Protein AF-A0A8D0HP36-F1 (afdb_monomer)

Radius of gyration: 27.85 Å; Cα contacts (8 Å, |Δi|>4): 110; chains: 1; bounding box: 39×77×66 Å

Foldseek 3Di:
DVVVVVVVVVVVPPDQKAADDQFKIWGQHFPDDWDDDPQDIDTHGQLAIATPVDGDDDPDDWDDDDDDDDSPDPDDDDDTVRNVVRVCVSCVVVVNPDDDDDPVVCVVVPVPPPDDDPVVVPPPPDDDDDPVVPDDDDDDDD

Solvent-accessible surface area (backbone atoms only — not comparable to full-atom values): 9625 Å² total; per-residue (Å²): 112,75,66,59,57,54,50,52,58,53,60,69,66,55,70,45,57,46,78,77,63,94,56,37,27,35,36,45,42,68,77,49,81,72,46,79,54,102,87,48,77,46,77,47,56,58,48,38,42,37,33,68,88,60,77,72,88,70,102,70,77,73,70,90,85,85,81,87,81,62,88,92,55,97,76,86,85,87,81,56,72,43,35,55,50,34,40,50,51,44,38,50,76,66,62,69,77,72,79,89,89,50,73,69,60,56,58,73,68,52,76,66,67,97,61,83,68,75,73,79,63,61,88,69,84,66,94,76,83,66,73,84,78,76,75,80,88,82,81,90,82,134

Mean predicted aligned error: 14.07 Å

Secondary structure (DSSP, 8-state):
-HHHHHHHHHHTTS-SEEE-SSSEEEE--BSS--EE-SS-EE--B--EEEESS-----SS-PPP------TT-S------HHHHHHHHHHHHHTTTT-----HHHHHHH--S-S---GGGGSTT------GGGS--------

Nearest PDB structures (foldseek):
  1bp1-assembly1_A  TM=8.498E-01  e=1.899E-07  Homo sapiens
  1ewf-assembly1_A  TM=8.362E-01  e=4.629E-07  Homo sapiens
  4m4d-assembly1_A  TM=8.862E-01  e=6.552E-04  Mus musculus

InterPro domains:
  IPR001124 Lipid-binding serum glycoprotein, C-terminal [PF02886] (40-109)
  IPR017943 Bactericidal permeability-increasing protein, alpha/beta domain superfamily [SSF55394] (2-37)
  IPR017943 Bactericidal permeability-increasing protein, alpha/beta domain superfamily [SSF55394] (39-109)
  IPR032942 BPI/LBP/Plunc family [PTHR10504] (2-106)

pLDDT: mean 78.84, std 20.03, range [35.59, 97.88]

Structure (mmCIF, N/CA/C/O backbone):
data_AF-A0A8D0HP36-F1
#
_entry.id   AF-A0A8D0HP36-F1
#
loop_
_atom_site.group_PDB
_atom_site.id
_atom_site.type_symbol
_atom_site.label_atom_id
_atom_site.label_alt_id
_atom_site.label_comp_id
_atom_site.label_asym_id
_atom_site.label_entity_id
_atom_site.label_seq_id
_atom_site.pdbx_PDB_ins_code
_atom_site.Cartn_x
_atom_site.Cartn_y
_atom_site.Cartn_z
_atom_site.occupancy
_atom_site.B_iso_or_equiv
_atom_site.auth_seq_id
_atom_site.auth_comp_id
_atom_site.auth_asym_id
_atom_site.auth_atom_id
_atom_site.pdbx_PDB_model_num
ATOM 1 N N . SER A 1 1 ? -16.626 -14.038 24.706 1.00 66.12 1 SER A N 1
ATOM 2 C CA . SER A 1 1 ? -17.893 -14.358 24.011 1.00 66.12 1 SER A CA 1
ATOM 3 C C . SER A 1 1 ? -17.591 -14.999 22.654 1.00 66.12 1 SER A C 1
ATOM 5 O O . SER A 1 1 ? -16.484 -14.844 22.149 1.00 66.12 1 SER A O 1
ATOM 7 N N . SER A 1 2 ? -18.540 -15.740 22.067 1.00 80.31 2 SER A N 1
ATOM 8 C CA . SER A 1 2 ? -18.383 -16.378 20.739 1.00 80.31 2 SER A CA 1
ATOM 9 C C . SER A 1 2 ? -18.176 -15.352 19.605 1.00 80.31 2 SER A C 1
ATOM 11 O O . SER A 1 2 ? -17.406 -15.584 18.676 1.00 80.31 2 SER A O 1
ATOM 13 N N . VAL A 1 3 ? -18.781 -14.165 19.744 1.00 78.25 3 VAL A N 1
ATOM 14 C CA . VAL A 1 3 ? -18.700 -13.058 18.773 1.00 78.25 3 VAL A CA 1
ATOM 15 C C . VAL A 1 3 ? -17.270 -12.541 18.598 1.00 78.25 3 VAL A C 1
ATOM 17 O O . VAL A 1 3 ? -16.812 -12.428 17.464 1.00 78.25 3 VAL A O 1
ATOM 20 N N . SER A 1 4 ? -16.534 -12.299 19.690 1.00 81.94 4 SER A N 1
ATOM 21 C CA . SER A 1 4 ? -15.145 -11.825 19.611 1.00 81.94 4 SER A CA 1
ATOM 22 C C . SER A 1 4 ? -14.247 -12.830 18.888 1.00 81.94 4 SER A C 1
ATOM 24 O O . SER A 1 4 ? -13.500 -12.447 18.003 1.00 81.94 4 SER A O 1
ATOM 26 N N . LYS A 1 5 ? -14.378 -14.133 19.174 1.00 85.81 5 LYS A N 1
ATOM 27 C CA . LYS A 1 5 ? -13.577 -15.171 18.500 1.00 85.81 5 LYS A CA 1
ATOM 28 C C . LYS A 1 5 ? -13.838 -15.223 16.992 1.00 85.81 5 LYS A C 1
ATOM 30 O O . LYS A 1 5 ? -12.903 -15.381 16.213 1.00 85.81 5 LYS A O 1
ATOM 35 N N . LYS A 1 6 ? -15.103 -15.081 16.582 1.00 86.06 6 LYS A N 1
ATOM 36 C CA . LYS A 1 6 ? -15.484 -15.104 15.166 1.00 86.06 6 LYS A CA 1
ATOM 37 C C . LYS A 1 6 ? -14.948 -13.878 14.423 1.00 86.06 6 LYS A C 1
ATOM 39 O O . LYS A 1 6 ? -14.383 -14.036 13.344 1.00 86.06 6 LYS A O 1
ATOM 44 N N . LEU A 1 7 ? -15.071 -12.693 15.027 1.00 85.56 7 LEU A N 1
ATOM 45 C CA . LEU A 1 7 ? -14.553 -11.445 14.467 1.00 85.56 7 LEU A CA 1
ATOM 46 C C . LEU A 1 7 ? -13.025 -11.461 14.340 1.00 85.56 7 LEU A C 1
ATOM 48 O O . LEU A 1 7 ? -12.517 -11.156 13.268 1.00 85.56 7 LEU A O 1
ATOM 52 N N . GLU A 1 8 ? -12.309 -11.882 15.385 1.00 85.44 8 GLU A N 1
ATOM 53 C CA . GLU A 1 8 ? -10.846 -12.006 15.350 1.00 85.44 8 GLU A CA 1
ATOM 54 C C . GLU A 1 8 ? -10.387 -12.946 14.232 1.00 85.44 8 GLU A C 1
ATOM 56 O O . GLU A 1 8 ? -9.533 -12.577 13.428 1.00 85.44 8 GLU A O 1
ATOM 61 N N . SER A 1 9 ? -11.005 -14.130 14.111 1.00 85.81 9 SER A N 1
ATOM 62 C CA . SER A 1 9 ? -10.639 -15.060 13.035 1.00 85.81 9 SER A CA 1
ATOM 63 C C . SER A 1 9 ? -10.879 -14.465 11.647 1.00 85.81 9 SER A C 1
ATOM 65 O O . SER A 1 9 ? -10.079 -14.679 10.745 1.00 85.81 9 SER A O 1
ATOM 67 N N . TYR A 1 10 ? -11.945 -13.676 11.477 1.00 85.19 10 TYR A N 1
ATOM 68 C CA . TYR A 1 10 ? -12.242 -13.032 10.203 1.00 85.19 10 TYR A CA 1
ATOM 69 C C . TYR A 1 10 ? -11.224 -11.934 9.881 1.00 85.19 10 TYR A C 1
ATOM 71 O O . TYR A 1 10 ? -10.704 -11.887 8.769 1.00 85.19 10 TYR A O 1
ATOM 79 N N . LEU A 1 11 ? -10.879 -11.085 10.852 1.00 83.25 11 LEU A N 1
ATOM 80 C CA . LEU A 1 11 ? -9.887 -10.025 10.660 1.00 83.25 11 LEU A CA 1
ATOM 81 C C . LEU A 1 11 ? -8.498 -10.577 10.313 1.00 83.25 11 LEU A C 1
ATOM 83 O O . LEU A 1 11 ? -7.788 -9.965 9.520 1.00 83.25 11 LEU A O 1
ATOM 87 N N . GLN A 1 12 ? -8.143 -11.760 10.818 1.00 84.00 12 GLN A N 1
ATOM 88 C CA . GLN A 1 12 ? -6.908 -12.461 10.446 1.00 84.00 12 GLN A CA 1
ATOM 89 C C . GLN A 1 12 ? -6.884 -12.947 8.987 1.00 84.00 12 GLN A C 1
ATOM 91 O O . GLN A 1 12 ? -5.806 -13.204 8.456 1.00 84.00 12 GLN A O 1
ATOM 96 N N . THR A 1 13 ? -8.040 -13.061 8.322 1.00 85.31 13 THR A N 1
ATOM 97 C CA . THR A 1 13 ? -8.103 -13.414 6.890 1.00 85.31 13 THR A CA 1
ATOM 98 C C . THR A 1 13 ? -7.890 -12.221 5.963 1.00 85.31 13 THR A C 1
ATOM 100 O O . THR A 1 13 ? -7.678 -12.414 4.765 1.00 85.31 13 THR A O 1
ATOM 103 N N . VAL A 1 14 ? -7.937 -10.990 6.485 1.00 81.44 14 VAL A N 1
ATOM 104 C CA . VAL A 1 14 ? -7.709 -9.793 5.674 1.00 81.44 14 VAL A CA 1
ATOM 105 C C . VAL A 1 14 ? -6.260 -9.815 5.178 1.00 81.44 14 VAL A C 1
ATOM 107 O O . VAL A 1 14 ? -5.336 -9.906 5.991 1.00 81.44 14 VAL A O 1
ATOM 110 N N . PRO A 1 15 ? -6.027 -9.743 3.855 1.00 82.62 15 PRO A N 1
ATOM 111 C CA . PRO A 1 15 ? -4.690 -9.865 3.303 1.00 82.62 15 PRO A CA 1
ATOM 112 C C . PRO A 1 15 ? -3.814 -8.705 3.771 1.00 82.62 15 PRO A C 1
ATOM 114 O O . PRO A 1 15 ? -4.029 -7.547 3.420 1.00 82.62 15 PRO A O 1
ATOM 117 N N . VAL A 1 16 ? -2.779 -9.048 4.533 1.00 91.06 16 VAL A N 1
ATOM 118 C CA . VAL A 1 16 ? -1.733 -8.117 4.975 1.00 91.06 16 VAL A CA 1
ATOM 119 C C . VAL A 1 16 ? -0.898 -7.641 3.788 1.00 91.06 16 VAL A C 1
ATOM 121 O O . VAL A 1 16 ? -0.393 -6.525 3.775 1.00 91.06 16 VAL A O 1
ATOM 124 N N . THR A 1 17 ? -0.788 -8.471 2.754 1.00 94.38 17 THR A N 1
ATOM 125 C CA . THR A 1 17 ? -0.151 -8.113 1.491 1.00 94.38 17 THR A CA 1
ATOM 126 C C . THR A 1 17 ? -1.012 -8.571 0.329 1.00 94.38 17 THR A C 1
ATOM 128 O O . THR A 1 17 ? -1.501 -9.701 0.342 1.00 94.38 17 THR A O 1
ATOM 131 N N . ALA A 1 18 ? -1.141 -7.736 -0.694 1.00 94.75 18 ALA A N 1
ATOM 132 C CA . ALA A 1 18 ? -1.879 -8.046 -1.910 1.00 94.75 18 ALA A CA 1
ATOM 133 C C . ALA A 1 18 ? -0.929 -8.026 -3.109 1.00 94.75 18 ALA A C 1
ATOM 135 O O . ALA A 1 18 ? -0.268 -7.024 -3.367 1.00 94.75 18 ALA A O 1
ATOM 136 N N . LYS A 1 19 ? -0.843 -9.131 -3.851 1.00 96.75 19 LYS A N 1
ATOM 137 C CA . LYS A 1 19 ? -0.129 -9.158 -5.132 1.00 96.75 19 LYS A CA 1
ATOM 138 C C . LYS A 1 19 ? -0.954 -8.403 -6.175 1.00 96.75 19 LYS A C 1
ATOM 140 O O . LYS A 1 19 ? -2.140 -8.687 -6.309 1.00 96.75 19 LYS A O 1
ATOM 145 N N . ILE A 1 20 ? -0.327 -7.484 -6.908 1.00 96.38 20 ILE A N 1
ATOM 146 C CA . ILE A 1 20 ? -0.997 -6.692 -7.949 1.00 96.38 20 ILE A CA 1
ATOM 147 C C . ILE A 1 20 ? -0.781 -7.331 -9.316 1.00 96.38 20 ILE A C 1
ATOM 149 O O . ILE A 1 20 ? -1.736 -7.570 -10.049 1.00 96.38 20 ILE A O 1
ATOM 153 N N . ASP A 1 21 ? 0.464 -7.678 -9.635 1.00 95.94 21 ASP A N 1
ATOM 154 C CA . ASP A 1 21 ? 0.831 -8.297 -10.906 1.00 95.94 21 ASP A CA 1
ATOM 155 C C . ASP A 1 21 ? 2.122 -9.128 -10.769 1.00 95.94 21 ASP A C 1
ATOM 157 O O . ASP A 1 21 ? 2.417 -9.670 -9.705 1.00 95.94 21 ASP A O 1
ATOM 161 N N . LYS A 1 22 ? 2.873 -9.316 -11.861 1.00 96.25 22 LYS A N 1
ATOM 162 C CA . LYS A 1 22 ? 4.143 -10.062 -11.861 1.00 96.25 22 LYS A CA 1
ATOM 163 C C . LYS A 1 22 ? 5.324 -9.259 -11.299 1.00 96.25 22 LYS A C 1
ATOM 165 O O . LYS A 1 22 ? 6.347 -9.863 -10.995 1.00 96.25 22 LYS A O 1
ATOM 170 N N . VAL A 1 23 ? 5.188 -7.943 -11.172 1.00 96.69 23 VAL A N 1
ATOM 171 C CA . VAL A 1 23 ? 6.236 -7.013 -10.741 1.00 96.69 23 VAL A CA 1
ATOM 172 C C . VAL A 1 23 ? 6.066 -6.658 -9.271 1.00 96.69 23 VAL A C 1
ATOM 174 O O . VAL A 1 23 ? 7.031 -6.741 -8.510 1.00 96.69 23 VAL A O 1
ATOM 177 N N . ALA A 1 24 ? 4.851 -6.291 -8.861 1.00 97.69 24 ALA A N 1
ATOM 178 C CA . ALA A 1 24 ? 4.618 -5.635 -7.585 1.00 97.69 24 ALA A CA 1
ATOM 179 C C . ALA A 1 24 ? 3.530 -6.295 -6.728 1.00 97.69 24 ALA A C 1
ATOM 181 O O . ALA A 1 24 ? 2.569 -6.908 -7.205 1.00 97.69 24 ALA A O 1
ATOM 182 N N . GLY A 1 25 ? 3.674 -6.110 -5.420 1.00 97.62 25 GLY A N 1
ATOM 183 C CA . GLY A 1 25 ? 2.597 -6.247 -4.449 1.00 97.62 25 GLY A CA 1
ATOM 184 C C . GLY A 1 25 ? 2.500 -5.004 -3.570 1.00 97.62 25 GLY A C 1
ATOM 185 O O . GLY A 1 25 ? 3.377 -4.145 -3.604 1.00 97.62 25 GLY A O 1
ATOM 186 N N . ILE A 1 26 ? 1.442 -4.922 -2.770 1.00 97.44 26 ILE A N 1
ATOM 187 C CA . ILE A 1 26 ? 1.209 -3.853 -1.799 1.00 97.44 26 ILE A CA 1
ATOM 188 C C . ILE A 1 26 ? 1.188 -4.449 -0.397 1.00 97.44 26 ILE A C 1
ATOM 190 O O . ILE A 1 26 ? 0.540 -5.469 -0.159 1.00 97.44 26 ILE A O 1
ATOM 194 N N . ASP A 1 27 ? 1.907 -3.819 0.523 1.00 96.25 27 ASP A N 1
ATOM 195 C CA . ASP A 1 27 ? 1.885 -4.094 1.954 1.00 96.25 27 ASP A CA 1
ATOM 196 C C . ASP A 1 27 ? 0.838 -3.200 2.640 1.00 96.25 27 ASP A C 1
ATOM 198 O O . ASP A 1 27 ? 0.956 -1.972 2.677 1.00 96.25 27 ASP A O 1
ATOM 202 N N . TYR A 1 28 ? -0.205 -3.836 3.171 1.00 94.69 28 TYR A N 1
ATOM 203 C CA . TYR A 1 28 ? -1.299 -3.242 3.939 1.00 94.69 28 TYR A CA 1
ATOM 204 C C . TYR A 1 28 ? -1.213 -3.584 5.433 1.00 94.69 28 TYR A C 1
ATOM 206 O O . TYR A 1 28 ? -2.201 -3.435 6.151 1.00 94.69 28 TYR A O 1
ATOM 214 N N . SER A 1 29 ? -0.047 -4.009 5.931 1.00 93.56 29 SER A N 1
ATOM 215 C CA . SER A 1 29 ? 0.168 -4.236 7.363 1.00 93.56 29 SER A CA 1
ATOM 216 C C . SER A 1 29 ? -0.270 -3.039 8.200 1.00 93.56 29 SER A C 1
ATOM 218 O O . SER A 1 29 ? -0.059 -1.881 7.825 1.00 93.56 29 SER A O 1
ATOM 220 N N . LEU A 1 30 ? -0.850 -3.318 9.367 1.00 92.62 30 LEU A N 1
ATOM 221 C CA . LEU A 1 30 ? -1.149 -2.287 10.351 1.00 92.62 30 LEU A CA 1
ATOM 222 C C . LEU A 1 30 ? 0.162 -1.715 10.896 1.00 92.62 30 LEU A C 1
ATOM 224 O O . LEU A 1 30 ? 0.978 -2.443 11.453 1.00 92.62 30 LEU A O 1
ATOM 228 N N . VAL A 1 31 ? 0.350 -0.401 10.770 1.00 92.25 31 VAL A N 1
ATOM 229 C CA . VAL A 1 31 ? 1.528 0.295 11.329 1.00 92.25 31 VAL A CA 1
ATOM 230 C C . VAL A 1 31 ? 1.326 0.713 12.786 1.00 92.25 31 VAL A C 1
ATOM 232 O O . VAL A 1 31 ? 2.259 1.151 13.453 1.00 92.25 31 VAL A O 1
ATOM 235 N N . ARG A 1 32 ? 0.090 0.613 13.279 1.00 92.25 32 ARG A N 1
ATOM 236 C CA . ARG A 1 32 ? -0.305 0.806 14.677 1.00 92.25 32 ARG A CA 1
ATOM 237 C C . ARG A 1 32 ? -1.649 0.108 14.925 1.00 92.25 32 ARG A C 1
ATOM 239 O O . ARG A 1 32 ? -2.374 -0.142 13.958 1.00 92.25 32 ARG A O 1
ATOM 246 N N . PRO A 1 33 ? -2.010 -0.167 16.188 1.00 91.62 33 PRO A N 1
ATOM 247 C CA . PRO A 1 33 ? -3.312 -0.734 16.517 1.00 91.62 33 PRO A CA 1
ATOM 248 C C . PRO A 1 33 ? -4.484 0.107 15.972 1.00 91.62 33 PRO A C 1
ATOM 250 O O . PRO A 1 33 ? -4.371 1.338 15.915 1.00 91.62 33 PRO A O 1
ATOM 253 N N . PRO A 1 34 ? -5.613 -0.525 15.592 1.00 91.19 34 PRO A N 1
ATOM 254 C CA . PRO A 1 34 ? -6.843 0.179 15.243 1.00 91.19 34 PRO A CA 1
ATOM 255 C C . PRO A 1 34 ? -7.297 1.127 16.356 1.00 91.19 34 PRO A C 1
ATOM 257 O O . PRO A 1 34 ? -7.253 0.777 17.534 1.00 91.19 34 PRO A O 1
ATOM 260 N N . VAL A 1 35 ? -7.777 2.313 15.984 1.00 91.88 35 VAL A N 1
ATOM 261 C CA . VAL A 1 35 ? -8.282 3.308 16.940 1.00 91.88 35 VAL A CA 1
ATOM 262 C C . VAL A 1 35 ? -9.790 3.428 16.786 1.00 91.88 35 VAL A C 1
ATOM 264 O O . VAL A 1 35 ? -10.274 3.921 15.767 1.00 91.88 35 VAL A O 1
ATOM 267 N N . ALA A 1 36 ? -10.531 2.987 17.799 1.00 91.00 36 ALA A N 1
ATOM 268 C CA . ALA A 1 36 ? -11.973 3.177 17.876 1.00 91.00 36 ALA A CA 1
ATOM 269 C C . ALA A 1 36 ? -12.303 4.517 18.552 1.00 91.00 36 ALA A C 1
ATOM 271 O O . ALA A 1 36 ? -11.737 4.863 19.588 1.00 91.00 36 ALA A O 1
ATOM 272 N N . THR A 1 37 ? -13.233 5.266 17.970 1.00 87.12 37 THR A N 1
ATOM 273 C CA . THR A 1 37 ? -13.848 6.461 18.557 1.00 87.12 37 THR A CA 1
ATOM 274 C C . THR A 1 37 ? -15.356 6.253 18.657 1.00 87.12 37 THR A C 1
ATOM 276 O O . THR A 1 37 ? -15.893 5.295 18.106 1.00 87.12 37 THR A O 1
ATOM 279 N N . ALA A 1 38 ? -16.066 7.178 19.307 1.00 87.25 38 ALA A N 1
ATOM 280 C CA . ALA A 1 38 ? -17.528 7.129 19.385 1.00 87.25 38 ALA A CA 1
ATOM 281 C C . ALA A 1 38 ? -18.227 7.121 18.007 1.00 87.25 38 ALA A C 1
ATOM 283 O O . ALA A 1 38 ? -19.382 6.724 17.914 1.00 87.25 38 ALA A O 1
ATOM 284 N N . GLN A 1 39 ? -17.544 7.572 16.949 1.00 85.25 39 GLN A N 1
ATOM 285 C CA . GLN A 1 39 ? -18.125 7.764 15.615 1.00 85.25 39 GLN A CA 1
ATOM 286 C C . GLN A 1 39 ? -17.440 6.935 14.520 1.00 85.25 39 GLN A C 1
ATOM 288 O O . GLN A 1 39 ? -17.949 6.868 13.407 1.00 85.25 39 GLN A O 1
ATOM 293 N N . SER A 1 40 ? -16.258 6.361 14.773 1.00 86.25 40 SER A N 1
ATOM 294 C CA . SER A 1 40 ? -15.450 5.762 13.705 1.00 86.25 40 SER A CA 1
ATOM 295 C C . SER A 1 40 ? -14.471 4.709 14.207 1.00 86.25 40 SER A C 1
ATOM 297 O O . SER A 1 40 ? -14.008 4.763 15.344 1.00 86.25 40 SER A O 1
ATOM 299 N N . LEU A 1 41 ? -14.084 3.801 13.315 1.00 89.12 41 LEU A N 1
ATOM 300 C CA . LEU A 1 41 ? -12.918 2.938 13.474 1.00 89.12 41 LEU A CA 1
ATOM 301 C C . LEU A 1 41 ? -11.844 3.390 12.481 1.00 89.12 41 LEU A C 1
ATOM 303 O O . LEU A 1 41 ? -12.085 3.420 11.276 1.00 89.12 41 LEU A O 1
ATOM 307 N N . LYS A 1 42 ? -10.658 3.743 12.977 1.00 89.75 42 LYS A N 1
ATOM 308 C CA . LYS A 1 42 ? -9.528 4.188 12.154 1.00 89.75 42 LYS A CA 1
ATOM 309 C C . LYS A 1 42 ? -8.491 3.079 12.039 1.00 89.75 42 LYS A C 1
ATOM 311 O O . LYS A 1 42 ? -7.958 2.618 13.049 1.00 89.75 42 LYS A O 1
ATOM 316 N N . LEU A 1 43 ? -8.178 2.699 10.802 1.00 90.81 43 LEU A N 1
ATOM 317 C CA . LEU A 1 43 ? -7.129 1.739 10.465 1.00 90.81 43 LEU A CA 1
ATOM 318 C C . LEU A 1 43 ? -5.954 2.479 9.829 1.00 90.81 43 LEU A C 1
ATOM 320 O O . LEU A 1 43 ? -6.124 3.205 8.852 1.00 90.81 43 LEU A O 1
ATOM 324 N N . ALA A 1 44 ? -4.763 2.301 10.390 1.00 92.44 44 ALA A N 1
ATOM 325 C CA . ALA A 1 44 ? -3.534 2.861 9.850 1.00 92.44 44 ALA A CA 1
ATOM 326 C C . ALA A 1 44 ? -2.761 1.747 9.141 1.00 92.44 44 ALA A C 1
ATOM 328 O O . ALA A 1 44 ? -2.107 0.928 9.786 1.00 92.44 44 ALA A O 1
ATOM 329 N N . LEU A 1 45 ? -2.883 1.718 7.817 1.00 93.19 45 LEU A N 1
ATOM 330 C CA . LEU A 1 45 ? -2.228 0.745 6.946 1.00 93.19 45 LEU A CA 1
ATOM 331 C C . LEU A 1 45 ? -0.905 1.316 6.430 1.00 93.19 45 LEU A C 1
ATOM 333 O O . LEU A 1 45 ? -0.790 2.529 6.250 1.00 93.19 45 LEU A O 1
ATOM 337 N N . LYS A 1 46 ? 0.073 0.447 6.166 1.00 94.50 46 LYS A N 1
ATOM 338 C CA . LYS A 1 46 ? 1.378 0.846 5.625 1.00 94.50 46 LYS A CA 1
ATOM 339 C C . LYS A 1 46 ? 1.257 1.468 4.231 1.00 94.50 46 LYS A C 1
ATOM 341 O O . LYS A 1 46 ? 1.795 2.547 4.007 1.00 94.50 46 LYS A O 1
ATOM 346 N N . GLY A 1 47 ? 0.517 0.816 3.327 1.00 95.19 47 GLY A N 1
ATOM 347 C CA . GLY A 1 47 ? 0.259 1.317 1.976 1.00 95.19 47 GLY A CA 1
ATOM 348 C C . GLY A 1 47 ? 1.544 1.491 1.165 1.00 95.19 47 GLY A C 1
ATOM 349 O O . GLY A 1 47 ? 1.781 2.563 0.616 1.00 95.19 47 GLY A O 1
ATOM 350 N N . GLU A 1 48 ? 2.387 0.460 1.126 1.00 97.50 48 GLU A N 1
ATOM 351 C CA . GLU A 1 48 ? 3.702 0.492 0.474 1.00 97.50 48 GLU A CA 1
ATOM 352 C C . GLU A 1 48 ? 3.741 -0.518 -0.676 1.00 97.50 48 GLU A C 1
ATOM 354 O O . GLU A 1 48 ? 3.485 -1.705 -0.464 1.00 97.50 48 GLU A O 1
ATOM 359 N N . PHE A 1 49 ? 4.077 -0.074 -1.889 1.00 97.69 49 PHE A N 1
ATOM 360 C CA . PHE A 1 49 ? 4.394 -1.011 -2.969 1.00 97.69 49 PHE A CA 1
ATOM 361 C C . PHE A 1 49 ? 5.756 -1.651 -2.726 1.00 97.69 49 PHE A C 1
ATOM 363 O O . PHE A 1 49 ? 6.713 -0.975 -2.371 1.00 97.69 49 PHE A O 1
ATOM 370 N N . PHE A 1 50 ? 5.874 -2.945 -2.997 1.00 97.44 50 PHE A N 1
ATOM 371 C CA . PHE A 1 50 ? 7.140 -3.664 -2.955 1.00 97.44 50 PHE A CA 1
ATOM 372 C C . PHE A 1 50 ? 7.329 -4.500 -4.222 1.00 97.44 50 PHE A C 1
ATOM 374 O O . PHE A 1 50 ? 6.372 -5.044 -4.776 1.00 97.44 50 PHE A O 1
ATOM 381 N N . SER A 1 51 ? 8.580 -4.647 -4.658 1.00 97.38 51 SER A N 1
ATOM 382 C CA . SER A 1 51 ? 8.924 -5.545 -5.764 1.00 97.38 51 SER A CA 1
ATOM 383 C C . SER A 1 51 ? 8.843 -7.007 -5.322 1.00 97.38 51 SER A C 1
ATOM 385 O O . SER A 1 51 ? 9.369 -7.382 -4.269 1.00 97.38 51 SER A O 1
ATOM 387 N N . LEU A 1 52 ? 8.215 -7.847 -6.148 1.00 96.88 52 LEU A N 1
ATOM 388 C CA . LEU A 1 52 ? 8.194 -9.300 -5.963 1.00 96.88 52 LEU A CA 1
ATOM 389 C C . LEU A 1 52 ? 9.570 -9.938 -6.196 1.00 96.88 52 LEU A C 1
ATOM 391 O O . LEU A 1 52 ? 9.828 -11.015 -5.667 1.00 96.88 52 LEU A O 1
ATOM 395 N N . ALA A 1 53 ? 10.443 -9.285 -6.969 1.00 95.88 53 ALA A N 1
ATOM 396 C CA . ALA A 1 53 ? 11.789 -9.780 -7.244 1.00 95.88 53 ALA A CA 1
ATOM 397 C C . ALA A 1 53 ? 12.729 -9.554 -6.052 1.00 95.88 53 ALA A C 1
ATOM 399 O O . ALA A 1 53 ? 13.504 -10.438 -5.691 1.00 95.88 53 ALA A O 1
ATOM 400 N N . ARG A 1 54 ? 12.658 -8.372 -5.424 1.00 93.19 54 ARG A N 1
ATOM 401 C CA . ARG A 1 54 ? 13.447 -8.044 -4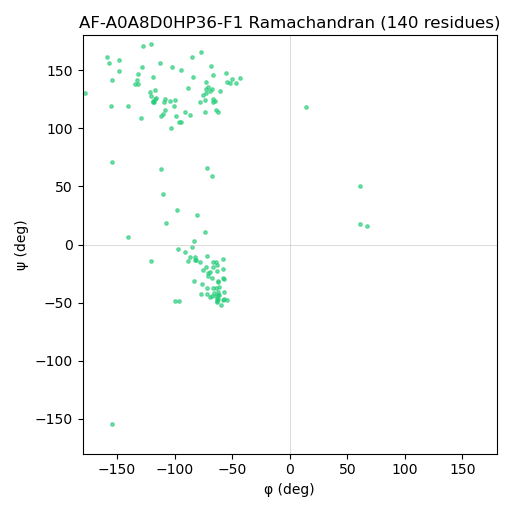.230 1.00 93.19 54 ARG A CA 1
ATOM 402 C C . ARG A 1 54 ? 12.773 -6.954 -3.404 1.00 93.19 54 ARG A C 1
ATOM 404 O O . ARG A 1 54 ? 12.642 -5.822 -3.861 1.00 93.19 54 ARG A O 1
ATOM 411 N N . ARG A 1 55 ? 12.425 -7.263 -2.154 1.00 91.56 55 ARG A N 1
ATOM 412 C CA . ARG A 1 55 ? 11.954 -6.253 -1.198 1.00 91.56 55 ARG A CA 1
ATOM 413 C C . ARG A 1 55 ? 13.133 -5.462 -0.637 1.00 91.56 55 ARG A C 1
ATOM 415 O O . ARG A 1 55 ? 14.029 -6.044 -0.033 1.00 91.56 55 ARG A O 1
ATOM 422 N N . THR A 1 56 ? 13.103 -4.146 -0.798 1.00 88.44 56 THR A N 1
ATOM 423 C CA . THR A 1 56 ? 14.059 -3.212 -0.189 1.00 88.44 56 THR A CA 1
ATOM 424 C C . THR A 1 56 ? 13.303 -2.050 0.447 1.00 88.44 56 THR A C 1
ATOM 426 O O . THR A 1 56 ? 12.316 -1.606 -0.138 1.00 88.44 56 TH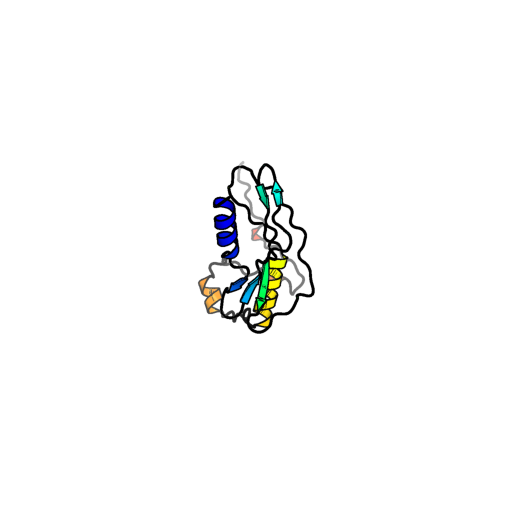R A O 1
ATOM 429 N N . PRO A 1 57 ? 13.739 -1.546 1.614 1.00 90.69 57 PRO A N 1
ATOM 430 C CA . PRO A 1 57 ? 13.128 -0.371 2.224 1.00 90.69 57 PRO A CA 1
ATOM 431 C C . PRO A 1 57 ? 13.377 0.878 1.370 1.00 90.69 57 PRO A C 1
ATOM 433 O O . PRO A 1 57 ? 14.435 1.017 0.754 1.00 90.69 57 PRO A O 1
ATOM 436 N N . PHE A 1 58 ? 12.411 1.796 1.353 1.00 93.19 58 PHE A N 1
ATOM 437 C CA . PHE A 1 58 ? 12.538 3.064 0.636 1.00 93.19 58 PHE A CA 1
ATOM 438 C C . PHE A 1 58 ? 13.277 4.114 1.477 1.00 93.19 58 PHE A C 1
ATOM 440 O O . PHE A 1 58 ? 13.066 4.180 2.689 1.00 93.19 58 PHE A O 1
ATOM 447 N N . PRO A 1 59 ? 14.098 4.985 0.860 1.00 91.31 59 PRO A N 1
ATOM 448 C CA . PRO A 1 59 ? 14.866 6.017 1.562 1.00 91.31 59 PRO A CA 1
ATOM 449 C C . PRO A 1 59 ? 14.033 7.272 1.899 1.00 91.31 59 PRO A C 1
ATOM 451 O O . PRO A 1 59 ? 14.570 8.371 2.001 1.00 91.31 59 PRO A O 1
ATOM 454 N N . PHE A 1 60 ? 12.713 7.140 2.028 1.00 92.75 60 PHE A N 1
ATOM 455 C CA . PHE A 1 60 ? 11.791 8.230 2.341 1.00 92.75 60 PHE A CA 1
ATOM 456 C C . PHE A 1 60 ? 10.602 7.704 3.153 1.00 92.75 60 PHE A C 1
ATOM 458 O O . PHE A 1 60 ? 10.298 6.513 3.123 1.00 92.75 60 PHE A O 1
ATOM 465 N N . SER A 1 61 ? 9.919 8.599 3.868 1.00 92.75 61 SER A N 1
ATOM 466 C CA . SER A 1 61 ? 8.831 8.254 4.793 1.00 92.75 61 SER A CA 1
ATOM 467 C C . SER A 1 61 ? 7.476 8.757 4.308 1.00 92.75 61 SER A C 1
ATOM 469 O O . SER A 1 61 ? 7.384 9.736 3.565 1.00 92.75 61 SER A O 1
ATOM 471 N N . ALA A 1 62 ? 6.406 8.106 4.766 1.00 93.94 62 ALA A N 1
ATOM 472 C CA . ALA A 1 62 ? 5.052 8.556 4.488 1.00 93.94 62 ALA A CA 1
ATOM 473 C C . ALA A 1 62 ? 4.746 9.895 5.183 1.00 93.94 62 ALA A C 1
ATOM 475 O O . ALA A 1 62 ? 5.026 10.035 6.379 1.00 93.94 62 ALA A O 1
ATOM 476 N N . PRO A 1 63 ? 4.142 10.873 4.480 1.00 92.50 63 PRO A N 1
ATOM 477 C CA . PRO A 1 63 ? 3.663 12.086 5.123 1.00 92.50 63 PRO A CA 1
ATOM 478 C C . PRO A 1 63 ? 2.476 11.772 6.039 1.00 92.50 63 PRO A C 1
ATOM 480 O O . PRO A 1 63 ? 1.718 10.824 5.808 1.00 92.50 63 PRO A O 1
ATOM 483 N N . ALA A 1 64 ? 2.290 12.602 7.066 1.00 88.62 64 ALA A N 1
ATOM 484 C CA . ALA A 1 64 ? 1.095 12.540 7.893 1.00 88.62 64 ALA A CA 1
ATOM 485 C C . ALA A 1 64 ? -0.143 12.794 7.027 1.00 88.62 64 ALA A C 1
ATOM 487 O O . ALA A 1 64 ? -0.194 13.753 6.257 1.00 88.62 64 ALA A O 1
ATOM 488 N N . LEU A 1 65 ? -1.148 11.935 7.175 1.00 86.62 65 LEU A N 1
ATOM 489 C CA . LEU A 1 65 ? -2.404 12.072 6.462 1.00 86.62 65 LEU A CA 1
ATOM 490 C C . LEU A 1 65 ? -3.496 12.506 7.437 1.00 86.62 65 LEU A C 1
ATOM 492 O O . LEU A 1 65 ? -3.840 11.773 8.365 1.00 86.62 65 LEU A O 1
ATOM 496 N N . ALA A 1 66 ? -4.035 13.699 7.213 1.00 81.25 66 ALA A N 1
ATOM 497 C CA . ALA A 1 66 ? -5.174 14.228 7.943 1.00 81.25 66 ALA A CA 1
ATOM 498 C C . ALA A 1 66 ? -6.296 14.516 6.947 1.00 81.25 66 ALA A C 1
ATOM 500 O O . ALA A 1 66 ? -6.087 15.192 5.943 1.00 81.25 66 ALA A O 1
ATOM 501 N N . PHE A 1 67 ? -7.483 13.992 7.217 1.00 78.44 67 PHE A N 1
ATOM 502 C CA . PHE A 1 67 ? -8.690 14.332 6.477 1.00 78.44 67 PHE A CA 1
ATOM 503 C C . PHE A 1 67 ? -9.886 14.247 7.424 1.00 78.44 67 PHE A C 1
ATOM 505 O O . PHE A 1 67 ? -9.866 13.466 8.379 1.00 78.44 67 PHE A O 1
ATOM 512 N N . SER A 1 68 ? -10.902 15.068 7.171 1.00 80.62 68 SER A N 1
ATOM 513 C CA . SER A 1 68 ? -12.134 15.132 7.960 1.00 80.62 68 SER A CA 1
ATOM 514 C C . SER A 1 68 ? -13.184 14.225 7.314 1.00 80.62 68 SER A C 1
ATOM 516 O O . SER A 1 68 ? -13.700 14.584 6.254 1.00 80.62 68 SER A O 1
ATOM 518 N N . PRO A 1 69 ? -13.484 13.043 7.883 1.00 79.94 69 PRO A N 1
ATOM 519 C CA . PRO A 1 69 ? -14.484 12.144 7.322 1.00 79.94 69 PRO A CA 1
ATOM 520 C C . PRO A 1 69 ? -15.878 12.757 7.494 1.00 79.94 69 PRO A C 1
ATOM 522 O O . PRO A 1 69 ? -16.224 13.200 8.587 1.00 79.94 69 PRO A O 1
ATOM 525 N N . ASP A 1 70 ? -16.682 12.771 6.435 1.00 80.38 70 ASP A N 1
ATOM 526 C CA . ASP A 1 70 ? -18.093 13.155 6.506 1.00 80.38 70 ASP A CA 1
ATOM 527 C C . ASP A 1 70 ? -18.924 12.004 7.143 1.00 80.38 70 ASP A C 1
ATOM 529 O O . ASP A 1 70 ? -18.824 10.843 6.730 1.00 80.38 70 ASP A O 1
ATOM 533 N N . PRO A 1 71 ? -19.739 12.274 8.172 1.00 79.88 71 PRO A N 1
ATOM 534 C CA . PRO A 1 71 ? -20.488 11.233 8.876 1.00 79.88 71 PRO A CA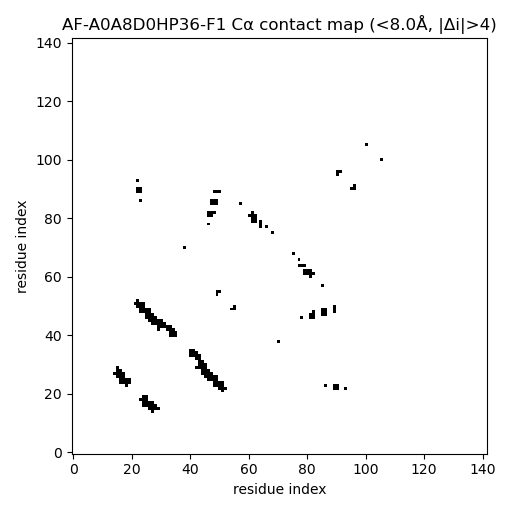 1
ATOM 535 C C . PRO A 1 71 ? -21.526 10.504 8.003 1.00 79.88 71 PRO A C 1
ATOM 537 O O . PRO A 1 71 ? -21.971 9.423 8.381 1.00 79.88 71 PRO A O 1
ATOM 540 N N . ASN A 1 72 ? -21.890 11.036 6.831 1.00 86.62 72 ASN A N 1
ATOM 541 C CA . ASN A 1 72 ? -22.883 10.437 5.936 1.00 86.62 72 ASN A CA 1
ATOM 542 C C . ASN A 1 72 ? -22.324 9.342 5.012 1.00 86.62 72 ASN A C 1
ATOM 544 O O . ASN A 1 72 ? -23.062 8.809 4.181 1.00 86.62 72 ASN A O 1
ATOM 548 N N . ARG A 1 73 ? -21.038 8.978 5.125 1.00 86.81 73 ARG A N 1
ATOM 549 C CA . ARG A 1 73 ? -20.460 7.853 4.369 1.00 86.81 73 ARG A CA 1
ATOM 550 C C . ARG A 1 73 ? -19.947 6.771 5.299 1.00 86.81 73 ARG A C 1
ATOM 552 O O . ARG A 1 73 ? -19.365 7.043 6.342 1.00 86.81 73 ARG A O 1
ATOM 559 N N . MET A 1 74 ? -20.100 5.527 4.858 1.00 88.31 74 MET A N 1
ATOM 560 C CA . MET A 1 74 ? -19.718 4.352 5.643 1.00 88.31 74 MET A CA 1
ATOM 561 C C . MET A 1 74 ? -18.204 4.117 5.694 1.00 88.31 74 MET A C 1
ATOM 563 O O . MET A 1 74 ? -17.730 3.414 6.583 1.00 88.31 74 MET A O 1
ATOM 567 N N . LEU A 1 75 ? -17.438 4.653 4.738 1.00 89.69 75 LEU A N 1
ATOM 568 C CA . LEU A 1 75 ? -16.021 4.339 4.594 1.00 89.69 75 LEU A CA 1
ATOM 569 C C . LEU A 1 75 ? -15.253 5.467 3.912 1.00 89.69 75 LEU A C 1
ATOM 571 O O . LEU A 1 75 ? -15.729 6.069 2.950 1.00 89.69 75 LEU A O 1
ATOM 575 N N . TYR A 1 76 ? -14.034 5.690 4.397 1.00 90.12 76 TYR A N 1
ATOM 576 C CA . TYR A 1 76 ? -13.087 6.646 3.846 1.00 90.12 76 TYR A CA 1
ATOM 577 C C . TYR A 1 76 ? -11.722 6.006 3.681 1.00 90.12 76 TYR A C 1
ATOM 579 O O . TYR A 1 76 ? -11.231 5.331 4.587 1.00 90.12 76 TYR A O 1
ATOM 587 N N . PHE A 1 77 ? -11.086 6.302 2.553 1.00 89.44 77 PHE A N 1
ATOM 588 C CA . PHE A 1 77 ? -9.704 5.939 2.299 1.00 89.44 77 PHE A CA 1
ATOM 589 C C . PHE A 1 77 ? -8.889 7.197 2.090 1.00 89.44 77 PHE A C 1
ATOM 591 O O . PHE A 1 77 ? -9.169 8.003 1.205 1.00 89.44 77 PHE A O 1
ATOM 598 N N . GLY A 1 78 ? -7.866 7.341 2.916 1.00 90.94 78 GLY A N 1
ATOM 599 C CA . GLY A 1 78 ? -6.832 8.323 2.702 1.00 90.94 78 GLY A CA 1
ATOM 600 C C . GLY A 1 78 ? -5.613 7.650 2.080 1.00 90.94 78 GLY A C 1
ATOM 601 O O . GLY A 1 78 ? -5.090 6.694 2.648 1.00 90.94 78 GLY A O 1
ATOM 602 N N . VAL A 1 79 ? -5.161 8.152 0.933 1.00 92.81 79 VAL A N 1
ATOM 603 C CA . VAL A 1 79 ? -3.993 7.625 0.217 1.00 92.81 79 VAL A CA 1
ATOM 604 C C . VAL A 1 79 ? -2.946 8.728 0.130 1.00 92.81 79 VAL A C 1
ATOM 606 O O . VAL A 1 79 ? -3.232 9.829 -0.335 1.00 92.81 79 VAL A O 1
ATOM 609 N N . SER A 1 80 ? -1.745 8.456 0.633 1.00 94.38 80 SER A N 1
ATOM 610 C CA . SER A 1 80 ? -0.647 9.421 0.661 1.00 94.38 80 SER A CA 1
ATOM 611 C C . SER A 1 80 ? 0.139 9.421 -0.653 1.00 94.38 80 SER A C 1
ATOM 613 O O . SER A 1 80 ? 0.131 8.444 -1.400 1.00 94.38 80 SER A O 1
ATOM 615 N N . SER A 1 81 ? 0.898 10.490 -0.912 1.00 95.19 81 SER A N 1
ATOM 616 C CA . SER A 1 81 ? 1.865 10.524 -2.022 1.00 95.19 81 SER A CA 1
ATOM 617 C C . SER A 1 81 ? 2.901 9.399 -1.933 1.00 95.19 81 SER A C 1
ATOM 619 O O . SER A 1 81 ? 3.358 8.898 -2.951 1.00 95.19 81 SER A O 1
ATOM 621 N N . TYR A 1 82 ? 3.224 8.947 -0.721 1.00 96.38 82 TYR A N 1
ATOM 622 C CA . TYR A 1 82 ? 4.120 7.821 -0.477 1.00 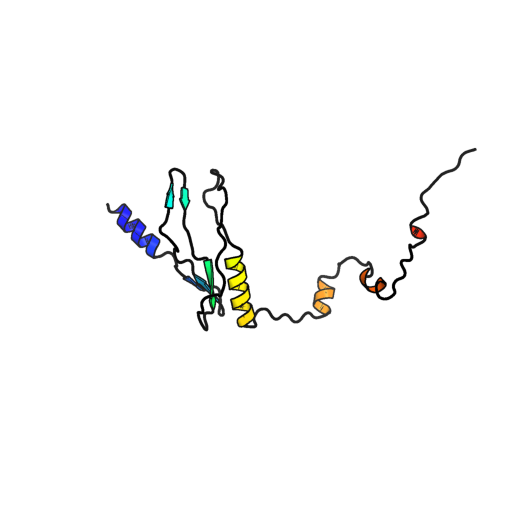96.38 82 TYR A CA 1
ATOM 623 C C . TYR A 1 82 ? 3.666 6.524 -1.160 1.00 96.38 82 TYR A C 1
ATOM 625 O O . TYR A 1 82 ? 4.485 5.834 -1.765 1.00 96.38 82 TYR A O 1
ATOM 633 N N . PHE A 1 83 ? 2.364 6.229 -1.142 1.00 96.56 83 PHE A N 1
ATOM 634 C CA . PHE A 1 83 ? 1.804 5.073 -1.845 1.00 96.56 83 PHE A CA 1
ATOM 635 C C . PHE A 1 83 ? 2.126 5.123 -3.346 1.00 96.56 83 PHE A C 1
ATOM 637 O O . PHE A 1 83 ? 2.631 4.158 -3.914 1.00 96.56 83 PHE A O 1
ATOM 644 N N . PHE A 1 84 ? 1.916 6.280 -3.979 1.00 96.38 84 PHE A N 1
ATOM 645 C CA . PHE A 1 84 ? 2.189 6.466 -5.405 1.00 96.38 84 PHE A CA 1
ATOM 646 C C . PHE A 1 84 ? 3.690 6.507 -5.722 1.00 96.38 84 PHE A C 1
ATOM 648 O O . PHE A 1 84 ? 4.119 5.937 -6.722 1.00 96.38 84 PHE A O 1
ATOM 655 N N . ASN A 1 85 ? 4.505 7.120 -4.860 1.00 96.56 85 ASN A N 1
ATOM 656 C CA . ASN A 1 85 ? 5.954 7.205 -5.051 1.00 96.56 85 ASN A CA 1
ATOM 657 C C . ASN A 1 85 ? 6.624 5.828 -4.968 1.00 96.56 85 ASN A C 1
ATOM 659 O O . ASN A 1 85 ? 7.491 5.517 -5.782 1.00 96.56 85 ASN A O 1
ATOM 663 N N . THR A 1 86 ? 6.211 4.988 -4.014 1.00 97.88 86 THR A N 1
ATOM 664 C CA . THR A 1 86 ? 6.721 3.611 -3.913 1.00 97.88 86 THR A CA 1
ATOM 665 C C . THR A 1 86 ? 6.287 2.766 -5.108 1.00 97.88 86 THR A C 1
ATOM 667 O O . THR A 1 86 ? 7.099 2.002 -5.627 1.00 97.88 86 THR A O 1
ATOM 670 N N . ALA A 1 87 ? 5.063 2.959 -5.619 1.00 96.94 87 ALA A N 1
ATOM 671 C CA . ALA A 1 87 ? 4.616 2.321 -6.858 1.00 96.94 87 ALA A CA 1
ATOM 672 C C . ALA A 1 87 ? 5.506 2.720 -8.041 1.00 96.94 87 ALA A C 1
ATOM 674 O O . ALA A 1 87 ? 6.050 1.855 -8.726 1.00 96.94 87 ALA A O 1
ATOM 675 N N . GLY A 1 88 ? 5.698 4.028 -8.237 1.00 95.50 88 GLY A N 1
ATOM 676 C CA . GLY A 1 88 ? 6.540 4.573 -9.299 1.00 95.50 88 GLY A CA 1
ATOM 677 C C . GLY A 1 88 ? 7.951 3.998 -9.255 1.00 95.50 88 GLY A C 1
ATOM 678 O O . GLY A 1 88 ? 8.426 3.493 -10.263 1.00 95.50 88 GLY A O 1
ATOM 679 N N . PHE A 1 89 ? 8.578 3.974 -8.077 1.00 95.44 89 PHE A N 1
ATOM 680 C CA . PHE A 1 89 ? 9.917 3.408 -7.907 1.00 95.44 89 PHE A CA 1
ATOM 681 C C . PHE A 1 89 ? 9.974 1.909 -8.235 1.00 95.44 89 PHE A C 1
ATOM 683 O O . PHE A 1 89 ? 10.898 1.463 -8.907 1.00 95.44 89 PHE A O 1
ATOM 690 N N . VAL A 1 90 ? 8.992 1.116 -7.791 1.00 97.25 90 VAL A N 1
ATOM 691 C CA . VAL A 1 90 ? 8.962 -0.332 -8.067 1.00 97.25 90 VAL A CA 1
ATOM 692 C C . VAL A 1 90 ? 8.824 -0.615 -9.562 1.00 97.25 90 VAL A C 1
ATOM 694 O O . VAL A 1 90 ? 9.529 -1.480 -10.082 1.00 97.25 90 VAL A O 1
ATOM 697 N N . TYR A 1 91 ? 7.935 0.097 -10.256 1.00 96.69 91 TYR A N 1
ATOM 698 C CA . TYR A 1 91 ? 7.713 -0.118 -11.687 1.00 96.69 91 TYR A CA 1
ATOM 699 C C . TYR A 1 91 ? 8.819 0.480 -12.562 1.00 96.69 91 TYR A C 1
ATOM 701 O O . TYR A 1 91 ? 9.164 -0.116 -13.583 1.00 96.69 91 TYR A O 1
ATOM 709 N N . GLU A 1 92 ? 9.403 1.612 -12.165 1.00 95.06 92 GLU A N 1
ATOM 710 C CA . GLU A 1 92 ? 10.565 2.202 -12.838 1.00 95.06 92 GLU A CA 1
ATOM 711 C C . GLU A 1 92 ? 11.772 1.263 -12.745 1.00 95.06 92 GLU A C 1
ATOM 713 O O . GLU A 1 92 ? 12.310 0.868 -13.777 1.00 95.06 92 GLU A O 1
ATOM 718 N N . ALA A 1 93 ? 12.090 0.769 -11.544 1.00 94.06 93 ALA A N 1
ATOM 719 C CA . ALA A 1 93 ? 13.192 -0.169 -11.334 1.00 94.06 93 ALA A CA 1
ATOM 720 C C . ALA A 1 93 ? 12.993 -1.513 -12.061 1.00 94.06 93 ALA A C 1
ATOM 722 O O . ALA A 1 93 ? 13.957 -2.231 -12.327 1.00 94.06 93 ALA A O 1
ATOM 723 N N . ALA A 1 94 ? 11.746 -1.869 -12.380 1.00 95.12 94 ALA A N 1
ATOM 724 C CA . ALA A 1 94 ? 11.408 -3.044 -13.178 1.00 95.12 94 ALA A CA 1
ATOM 725 C C . ALA A 1 94 ? 11.460 -2.797 -14.699 1.00 95.12 94 ALA A C 1
ATOM 727 O O . ALA A 1 94 ? 11.188 -3.718 -15.467 1.00 95.12 94 ALA A O 1
ATOM 728 N N . GLY A 1 95 ? 11.757 -1.571 -15.145 1.00 94.12 95 GLY A N 1
ATOM 729 C CA . GLY A 1 95 ? 11.733 -1.184 -16.558 1.00 94.12 95 GLY A CA 1
ATOM 730 C C . GLY A 1 95 ? 10.330 -1.177 -17.173 1.00 94.12 95 GLY A C 1
ATOM 731 O O . GLY A 1 95 ? 10.192 -1.168 -18.393 1.00 94.12 95 GLY A O 1
ATOM 732 N N . ALA A 1 96 ? 9.278 -1.194 -16.348 1.00 93.31 96 ALA A N 1
ATOM 733 C CA . ALA A 1 96 ? 7.893 -1.300 -16.805 1.00 93.31 96 ALA A CA 1
ATOM 734 C C . ALA A 1 96 ? 7.300 0.045 -17.261 1.00 93.31 96 ALA A C 1
ATOM 736 O O . ALA A 1 96 ? 6.247 0.066 -17.892 1.00 93.31 96 ALA A O 1
ATOM 737 N N . LEU A 1 97 ? 7.966 1.163 -16.953 1.00 89.38 97 LEU A N 1
ATOM 738 C CA . LEU A 1 97 ? 7.530 2.519 -17.310 1.00 89.38 97 LEU A CA 1
ATOM 739 C C . LEU A 1 97 ? 8.215 3.053 -18.580 1.00 89.38 97 LEU A C 1
ATOM 741 O O . LEU A 1 97 ? 8.418 4.258 -18.722 1.00 89.38 97 LEU A O 1
ATOM 745 N N . VAL A 1 98 ? 8.584 2.163 -19.504 1.00 87.19 98 VAL A N 1
ATOM 746 C CA . VAL A 1 98 ? 9.179 2.525 -20.796 1.00 87.19 98 VAL A CA 1
ATOM 747 C C . VAL A 1 98 ? 8.109 2.463 -21.881 1.00 87.19 98 VAL A C 1
ATOM 749 O O . VAL A 1 98 ? 7.546 1.405 -22.154 1.00 87.19 98 VAL A O 1
ATOM 752 N N . PHE A 1 99 ? 7.855 3.597 -22.533 1.00 81.94 99 PHE A N 1
ATOM 753 C CA . PHE A 1 99 ? 6.868 3.717 -23.606 1.00 81.94 99 PHE A CA 1
ATOM 754 C C . PHE A 1 99 ? 7.543 4.204 -24.890 1.00 81.94 99 PHE A C 1
ATOM 756 O O . PHE A 1 99 ? 8.276 5.191 -24.870 1.00 81.94 99 PHE A O 1
ATOM 763 N N . ASN A 1 100 ? 7.280 3.536 -26.015 1.00 86.50 100 ASN A N 1
ATOM 764 C CA . ASN A 1 100 ? 7.725 3.994 -27.331 1.00 86.50 100 ASN A CA 1
ATOM 765 C C . ASN A 1 100 ? 6.590 4.760 -28.014 1.00 86.50 100 ASN A C 1
ATOM 767 O O . ASN A 1 100 ? 5.631 4.138 -28.466 1.00 86.50 100 ASN A O 1
ATOM 771 N N . ILE A 1 101 ? 6.685 6.092 -28.072 1.00 80.75 101 ILE A N 1
ATOM 772 C CA . ILE A 1 101 ? 5.661 6.937 -28.695 1.00 80.75 101 ILE A CA 1
ATOM 773 C C . ILE A 1 101 ? 5.938 7.072 -30.194 1.00 80.75 101 ILE A C 1
ATOM 775 O O . ILE A 1 101 ? 6.897 7.721 -30.602 1.00 80.75 101 ILE A O 1
ATOM 779 N N . THR A 1 102 ? 5.079 6.485 -31.023 1.00 86.00 102 THR A N 1
ATOM 780 C CA . THR A 1 102 ? 5.164 6.536 -32.485 1.00 86.00 102 THR A CA 1
ATOM 781 C C . THR A 1 102 ? 4.161 7.537 -33.076 1.00 86.00 102 THR A C 1
ATOM 783 O O . THR A 1 102 ? 3.106 7.818 -32.500 1.00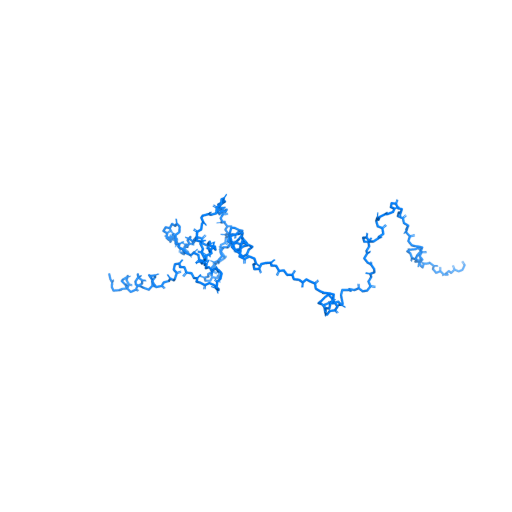 86.00 102 THR A O 1
ATOM 786 N N . ASN A 1 103 ? 4.478 8.092 -34.254 1.00 76.50 103 ASN A N 1
ATOM 787 C CA . ASN A 1 103 ? 3.663 9.123 -34.922 1.00 76.50 103 ASN A CA 1
ATOM 788 C C . ASN A 1 103 ? 2.214 8.685 -35.203 1.00 76.50 103 ASN A C 1
ATOM 790 O O . ASN A 1 103 ? 1.306 9.516 -35.250 1.00 76.50 103 ASN A O 1
ATOM 794 N N . ASP A 1 104 ? 1.972 7.390 -35.395 1.00 81.19 104 ASP A N 1
ATOM 795 C CA . ASP A 1 104 ? 0.639 6.841 -35.630 1.00 81.19 104 ASP A CA 1
ATOM 796 C C . ASP A 1 104 ? -0.260 6.878 -34.383 1.00 81.19 104 ASP A C 1
ATOM 798 O O . ASP A 1 104 ? -1.474 7.024 -34.541 1.00 81.19 104 ASP A O 1
ATOM 802 N N . MET A 1 105 ? 0.305 6.850 -33.167 1.00 80.50 105 MET A N 1
ATOM 803 C CA . MET A 1 105 ? -0.455 7.036 -31.923 1.00 80.50 105 MET A CA 1
ATOM 804 C C . MET A 1 105 ? -0.902 8.492 -31.753 1.00 80.50 105 MET A C 1
ATOM 806 O O . MET A 1 105 ? -2.072 8.753 -31.475 1.00 80.50 105 MET A O 1
ATOM 810 N N . VAL A 1 106 ? -0.018 9.449 -32.056 1.00 70.94 106 VAL A N 1
ATOM 811 C CA . VAL A 1 106 ? -0.332 10.890 -32.027 1.00 70.94 106 VAL A CA 1
ATOM 812 C C . VAL A 1 106 ? -1.396 11.251 -33.067 1.00 70.94 106 VAL A C 1
ATOM 814 O O . VAL A 1 106 ? -2.285 12.055 -32.803 1.00 70.94 106 VAL A O 1
ATOM 817 N N . ARG A 1 107 ? -1.362 10.630 -34.253 1.00 58.31 107 ARG A N 1
ATOM 818 C CA . ARG A 1 107 ? -2.347 10.885 -35.318 1.00 58.31 107 ARG A CA 1
ATOM 819 C C . ARG A 1 107 ? -3.737 10.327 -34.997 1.00 58.31 107 ARG A C 1
ATOM 821 O O . ARG A 1 107 ? -4.720 10.819 -35.545 1.00 58.31 107 ARG A O 1
ATOM 828 N N . ARG A 1 108 ? -3.830 9.305 -34.137 1.00 56.56 108 ARG A N 1
ATOM 829 C CA . ARG A 1 108 ? -5.096 8.645 -33.778 1.00 56.56 108 ARG A CA 1
ATOM 830 C C . ARG A 1 108 ? -5.856 9.393 -32.672 1.00 56.56 108 ARG A C 1
ATOM 832 O O . ARG A 1 108 ? -7.079 9.429 -32.720 1.00 56.56 108 ARG A O 1
ATOM 839 N N . GLU A 1 109 ? -5.145 10.058 -31.760 1.00 58.53 109 GLU A N 1
ATOM 840 C CA . GLU A 1 109 ? -5.718 11.034 -30.806 1.00 58.53 109 GLU A CA 1
ATOM 841 C C . GLU A 1 109 ? -5.706 12.480 -31.338 1.00 58.53 109 GLU A C 1
ATOM 843 O O . GLU A 1 109 ? -6.296 13.392 -30.757 1.00 58.53 109 GLU A O 1
ATOM 848 N N . GLY A 1 110 ? -5.076 12.689 -32.495 1.00 51.66 110 GLY A N 1
ATOM 849 C CA . GLY A 1 110 ? -4.915 13.959 -33.188 1.00 51.66 110 GLY A CA 1
ATOM 850 C C . GLY A 1 110 ? -6.192 14.496 -33.835 1.00 51.66 110 GLY A C 1
ATOM 851 O O . GLY A 1 110 ? -6.247 14.692 -35.045 1.00 51.66 110 GLY A O 1
ATOM 852 N N . ARG A 1 111 ? -7.184 14.852 -33.016 1.00 49.06 111 ARG A N 1
ATOM 853 C CA . ARG A 1 111 ? -7.864 16.146 -33.185 1.00 49.06 111 ARG A CA 1
ATOM 854 C C . ARG A 1 111 ? -7.501 17.071 -32.025 1.00 49.06 111 ARG A C 1
ATOM 856 O O . ARG A 1 111 ? -8.339 17.788 -31.493 1.00 49.06 111 ARG A O 1
ATOM 863 N N . LEU A 1 112 ? -6.220 17.078 -31.664 1.00 53.62 112 LEU A N 1
ATOM 864 C CA . LEU A 1 112 ? -5.601 18.252 -31.063 1.00 53.62 112 LEU A CA 1
ATOM 865 C C . LEU A 1 112 ? -5.686 19.353 -32.128 1.00 53.62 112 LEU A C 1
ATOM 867 O O . LEU A 1 112 ? -5.199 19.174 -33.243 1.00 53.62 112 LEU A O 1
ATOM 871 N N . GLY A 1 113 ? -6.463 20.398 -31.833 1.00 48.44 113 GLY A N 1
ATOM 872 C CA . GLY A 1 113 ? -6.947 21.382 -32.801 1.00 48.44 113 GLY A CA 1
ATOM 873 C C . GLY A 1 113 ? -5.859 21.898 -33.741 1.00 48.44 113 GLY A C 1
ATOM 874 O O . GLY A 1 113 ? -4.735 22.152 -33.320 1.00 48.44 113 GLY A O 1
ATOM 875 N N . GLY A 1 114 ? -6.217 22.048 -35.019 1.00 46.22 114 GLY A N 1
ATOM 876 C CA . GLY A 1 114 ? -5.351 22.475 -36.120 1.00 46.22 114 GLY A CA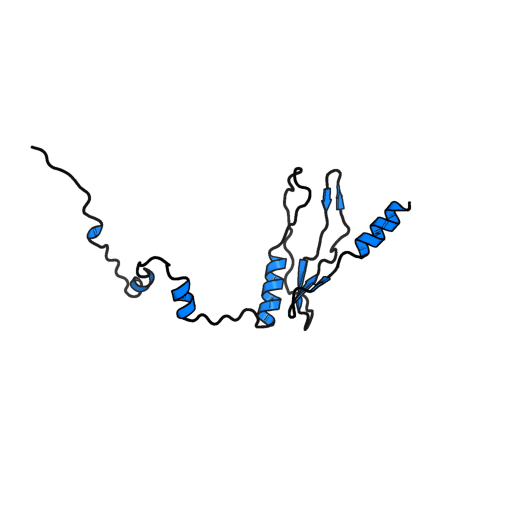 1
ATOM 877 C C . GLY A 1 114 ? -4.871 23.924 -36.028 1.00 46.22 114 GLY A C 1
ATOM 878 O O . GLY A 1 114 ? -5.099 24.712 -36.940 1.00 46.22 114 GLY A O 1
ATOM 879 N N . HIS A 1 115 ? -4.182 24.269 -34.947 1.00 51.06 115 HIS A N 1
ATOM 880 C CA . HIS A 1 115 ? -3.387 25.477 -34.834 1.00 51.06 115 HIS A CA 1
ATOM 881 C C . HIS A 1 115 ? -1.930 25.062 -34.667 1.00 51.06 115 HIS A C 1
ATOM 883 O O . HIS A 1 115 ? -1.596 24.250 -33.805 1.00 51.06 115 HIS A O 1
ATOM 889 N N . ALA A 1 116 ? -1.071 25.594 -35.538 1.00 47.41 116 ALA A N 1
ATOM 890 C CA . ALA A 1 116 ? 0.365 25.382 -35.459 1.00 47.41 116 ALA A CA 1
ATOM 891 C C . ALA A 1 116 ? 0.868 25.714 -34.036 1.00 47.41 116 ALA A C 1
ATOM 893 O O . ALA A 1 116 ? 0.411 26.704 -33.453 1.00 47.41 116 ALA A O 1
ATOM 894 N N . PRO A 1 117 ? 1.781 24.916 -33.460 1.00 52.75 117 PRO A N 1
ATOM 895 C CA . PRO A 1 117 ? 2.217 25.129 -32.092 1.00 52.75 117 PRO A CA 1
ATOM 896 C C . PRO A 1 117 ? 2.998 26.442 -31.958 1.00 52.75 117 PRO A C 1
ATOM 898 O O . PRO A 1 117 ? 3.990 26.663 -32.653 1.00 52.75 117 PRO A O 1
ATOM 901 N N . TRP A 1 118 ? 2.564 27.307 -31.042 1.00 49.50 118 TRP A N 1
ATOM 902 C CA . TRP A 1 118 ? 3.126 28.645 -30.817 1.00 49.50 118 TRP A CA 1
ATOM 903 C C . TRP A 1 118 ? 4.595 28.641 -30.356 1.00 49.50 118 TRP A C 1
ATOM 905 O O . TRP A 1 118 ? 5.284 29.650 -30.487 1.00 49.50 118 TRP A O 1
ATOM 915 N N . TRP A 1 119 ? 5.105 27.510 -29.859 1.00 49.53 119 TRP A N 1
ATOM 916 C CA . TRP A 1 119 ? 6.498 27.355 -29.424 1.00 49.53 119 TRP A CA 1
ATOM 917 C C . TRP A 1 119 ? 7.514 27.292 -30.578 1.00 49.53 119 TRP A C 1
ATOM 919 O O . TRP A 1 119 ? 8.677 27.609 -30.360 1.00 49.53 119 TRP A O 1
ATOM 929 N N . LEU A 1 120 ? 7.099 26.997 -31.819 1.00 46.88 120 LEU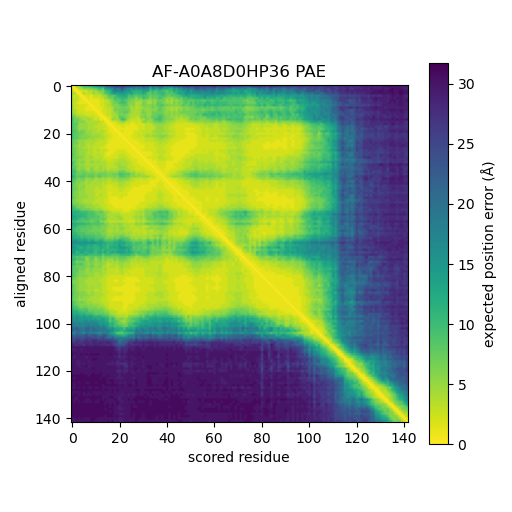 A N 1
ATOM 930 C CA . LEU A 1 120 ? 7.998 27.057 -32.988 1.00 46.88 120 LEU A CA 1
ATOM 931 C C . LEU A 1 120 ? 8.366 28.493 -33.407 1.00 46.88 120 LEU A C 1
ATOM 933 O O . LEU A 1 120 ? 9.237 28.683 -34.249 1.00 46.88 120 LEU A O 1
ATOM 937 N N . THR A 1 121 ? 7.716 29.517 -32.843 1.00 48.75 121 THR A N 1
ATOM 938 C CA . THR A 1 121 ? 7.972 30.933 -33.175 1.00 48.75 121 THR A CA 1
ATOM 939 C C . THR A 1 121 ? 8.930 31.622 -32.190 1.00 48.75 121 THR A C 1
ATOM 941 O O . THR A 1 121 ? 9.282 32.782 -32.396 1.00 48.75 121 THR A O 1
ATOM 944 N N . LEU A 1 122 ? 9.369 30.937 -31.125 1.00 45.12 122 LEU A N 1
ATOM 945 C CA . LEU A 1 122 ? 10.192 31.533 -30.061 1.00 45.12 122 LEU A CA 1
ATOM 946 C C . LEU A 1 122 ? 11.709 31.474 -30.308 1.00 45.12 122 LEU A C 1
ATOM 948 O O . LEU A 1 122 ? 12.437 32.251 -29.699 1.00 45.12 122 LEU A O 1
ATOM 952 N N . GLU A 1 123 ? 12.186 30.672 -31.260 1.00 40.81 123 GLU A N 1
ATOM 953 C CA . GLU A 1 123 ? 13.623 30.518 -31.573 1.00 40.81 123 GLU A CA 1
ATOM 954 C C . GLU A 1 123 ? 14.258 31.718 -32.319 1.00 40.81 123 GLU A C 1
ATOM 956 O O . GLU A 1 123 ? 15.379 31.636 -32.806 1.00 40.81 123 GLU A O 1
ATOM 961 N N . GLY A 1 124 ? 13.568 32.862 -32.427 1.00 46.91 124 GLY A N 1
ATOM 962 C CA . GLY A 1 124 ? 14.045 34.012 -33.214 1.00 46.91 124 GLY A CA 1
ATOM 963 C C . GLY A 1 124 ? 13.818 35.402 -32.618 1.00 46.91 124 GLY A C 1
ATOM 964 O O . GLY A 1 124 ? 14.069 36.390 -33.303 1.00 46.91 124 GLY A O 1
ATOM 965 N N . GLY A 1 125 ? 13.330 35.517 -31.378 1.00 43.66 125 GLY A N 1
ATOM 966 C CA . GLY A 1 125 ? 13.360 36.781 -30.627 1.00 43.66 125 GLY A CA 1
ATOM 967 C C . GLY A 1 125 ? 12.609 37.993 -31.212 1.00 43.66 125 GLY A C 1
ATOM 968 O O . GLY A 1 125 ? 12.872 39.108 -30.770 1.00 43.66 125 GLY A O 1
ATOM 969 N N . LEU A 1 126 ? 11.671 37.838 -32.157 1.00 39.88 126 LEU A N 1
ATOM 970 C CA . LEU A 1 126 ? 10.855 38.960 -32.643 1.00 39.88 126 LEU A CA 1
ATOM 971 C C . LEU A 1 126 ? 9.357 38.636 -32.611 1.00 39.88 126 LEU A C 1
ATOM 973 O O . LEU A 1 126 ? 8.837 37.872 -33.423 1.00 39.88 126 LEU A O 1
ATOM 977 N N . MET A 1 127 ? 8.641 39.267 -31.682 1.00 43.34 127 MET A N 1
ATOM 978 C CA . MET A 1 127 ? 7.186 39.184 -31.599 1.00 43.34 127 MET A CA 1
ATOM 979 C C . MET A 1 127 ? 6.565 40.023 -32.727 1.00 43.34 127 MET A C 1
ATOM 981 O O . MET A 1 127 ? 6.686 41.248 -32.739 1.00 43.34 127 MET A O 1
ATOM 985 N N . ARG A 1 128 ? 5.886 39.385 -33.687 1.00 48.31 128 ARG A N 1
ATOM 986 C CA . ARG A 1 128 ? 5.078 40.078 -34.706 1.00 48.31 128 ARG A CA 1
ATOM 987 C C . ARG A 1 128 ? 3.601 39.784 -34.473 1.00 48.31 128 ARG A C 1
ATOM 989 O O . ARG A 1 128 ? 3.145 38.665 -34.683 1.00 48.31 128 ARG A O 1
ATOM 996 N N . VAL A 1 129 ? 2.854 40.804 -34.056 1.00 49.91 129 VAL A N 1
ATOM 997 C CA . VAL A 1 129 ? 1.392 40.734 -33.919 1.00 49.91 129 VAL A CA 1
ATOM 998 C C . VAL A 1 129 ? 0.758 40.751 -35.320 1.00 49.91 129 VAL A C 1
ATOM 1000 O O . VAL A 1 129 ? 1.031 41.676 -36.094 1.00 49.91 129 VAL A O 1
ATOM 1003 N N . PRO A 1 130 ? -0.077 39.763 -35.692 1.00 48.81 130 PRO A N 1
ATOM 1004 C CA . PRO A 1 130 ? -0.732 39.752 -36.993 1.00 48.81 130 PRO A CA 1
ATOM 1005 C C . PRO A 1 130 ? -1.816 40.837 -37.087 1.00 48.81 130 PRO A C 1
ATOM 1007 O O . PRO A 1 130 ? -2.650 41.002 -36.196 1.00 48.81 130 PRO A O 1
ATOM 1010 N N . ARG A 1 131 ? -1.836 41.561 -38.217 1.00 41.19 131 ARG A N 1
ATOM 1011 C CA . ARG A 1 131 ? -2.788 42.654 -38.523 1.00 41.19 131 ARG A CA 1
ATOM 1012 C C . ARG A 1 131 ? -4.269 42.245 -38.489 1.00 41.19 131 ARG A C 1
ATOM 1014 O O . ARG A 1 131 ? -5.125 43.124 -38.488 1.00 41.19 131 ARG A O 1
ATOM 1021 N N . SER A 1 132 ? -4.588 40.952 -38.443 1.00 48.3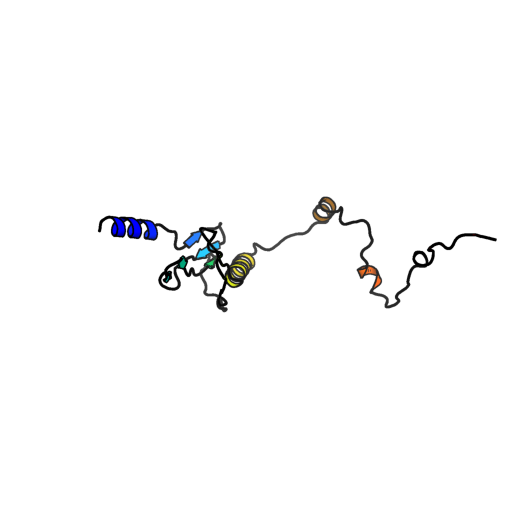4 132 SER A N 1
ATOM 1022 C CA . SER A 1 132 ? -5.966 40.448 -38.365 1.00 48.34 132 SER A CA 1
ATOM 1023 C C . SER A 1 132 ? -6.679 40.788 -37.050 1.00 48.34 132 SER A C 1
ATOM 1025 O O . SER A 1 132 ? -7.900 40.702 -36.997 1.00 48.34 132 SER A O 1
ATOM 1027 N N . LEU A 1 133 ? -5.948 41.215 -36.012 1.00 45.53 133 LEU A N 1
ATOM 1028 C CA . LEU A 1 133 ? -6.512 41.655 -34.728 1.00 45.53 133 LEU A CA 1
ATOM 1029 C C . LEU A 1 133 ? -7.008 43.115 -34.717 1.00 45.53 133 LEU A C 1
ATOM 1031 O O . LEU A 1 133 ? -7.719 43.498 -33.795 1.00 45.53 133 LEU A O 1
ATOM 1035 N N . PHE A 1 134 ? -6.713 43.919 -35.746 1.00 47.44 134 PHE A N 1
ATOM 1036 C CA . PHE A 1 134 ? -7.197 45.302 -35.871 1.00 47.44 134 PHE A CA 1
ATOM 1037 C C . PHE A 1 134 ? -8.194 45.446 -37.027 1.00 47.44 134 PHE A C 1
ATOM 1039 O O . PHE A 1 134 ? -7.931 46.133 -38.013 1.00 47.44 134 PHE A O 1
ATOM 1046 N N . ARG A 1 135 ? -9.363 44.801 -36.936 1.00 39.56 135 ARG A N 1
ATOM 1047 C CA . ARG A 1 135 ? -10.527 45.228 -37.733 1.00 39.56 135 ARG A CA 1
ATOM 1048 C C . ARG A 1 135 ? -11.854 44.831 -37.092 1.00 39.56 135 ARG A C 1
ATOM 1050 O O . ARG A 1 135 ? -12.572 43.968 -37.581 1.00 39.56 135 ARG A O 1
ATOM 1057 N N . GLY A 1 136 ? -12.178 45.503 -35.991 1.00 36.81 136 GLY A N 1
ATOM 1058 C CA . GLY A 1 136 ? -13.526 45.561 -35.430 1.00 36.81 136 GLY A CA 1
ATOM 1059 C C . GLY A 1 136 ? -14.223 46.857 -35.848 1.00 36.81 136 GLY A C 1
ATOM 1060 O O . GLY A 1 136 ? -13.812 47.933 -35.437 1.00 36.81 136 GLY A O 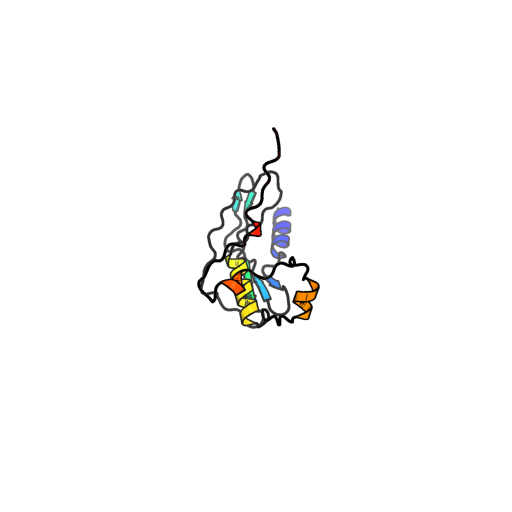1
ATOM 1061 N N . SER A 1 137 ? -15.229 46.714 -36.711 1.00 42.91 137 SER A N 1
ATOM 1062 C CA . SER A 1 137 ? -16.433 47.540 -36.898 1.00 42.91 137 SER A CA 1
ATOM 1063 C C . SER A 1 137 ? -16.503 48.936 -36.248 1.00 42.91 137 SER A C 1
ATOM 1065 O O . SER A 1 137 ? -16.670 49.052 -35.037 1.00 42.91 137 SER A O 1
ATOM 1067 N N . MET A 1 138 ? -16.631 49.978 -37.079 1.00 36.34 138 MET A N 1
ATOM 1068 C CA . MET A 1 138 ? -17.514 51.106 -36.760 1.00 36.34 138 MET A CA 1
ATOM 1069 C C . MET A 1 138 ? -18.238 51.557 -38.035 1.00 36.34 138 MET A C 1
ATOM 1071 O O . MET A 1 138 ? -17.618 51.837 -39.061 1.00 36.34 138 MET A O 1
ATOM 1075 N N . GLY A 1 139 ? -19.567 51.475 -37.985 1.00 35.59 139 GLY A N 1
ATOM 1076 C CA . GLY A 1 139 ? -20.472 51.676 -39.108 1.00 35.59 139 GLY A CA 1
ATOM 1077 C C . GLY A 1 139 ? -20.696 53.140 -39.496 1.00 35.59 139 GLY A C 1
ATOM 1078 O O . GLY A 1 139 ? -20.396 54.068 -38.753 1.00 35.59 139 GLY A O 1
ATOM 1079 N N . LYS A 1 140 ? -21.267 53.291 -40.696 1.00 40.00 140 LYS A N 1
ATOM 1080 C CA . LYS A 1 140 ? -21.907 54.490 -41.268 1.00 40.00 140 LYS A CA 1
ATOM 1081 C C . LYS A 1 140 ? -22.815 55.224 -40.269 1.00 40.00 140 LYS A C 1
ATOM 1083 O O . LYS A 1 140 ? -23.634 54.563 -39.640 1.00 40.00 140 LYS A O 1
ATOM 1088 N N . SER A 1 141 ? -22.842 56.561 -40.323 1.00 35.91 141 SER A N 1
ATOM 1089 C CA . SER A 1 141 ? -24.053 57.330 -40.684 1.00 35.91 141 SER A CA 1
ATOM 1090 C C . SER A 1 141 ? -23.801 58.850 -40.716 1.00 35.91 141 SER A C 1
ATOM 1092 O O . SER A 1 141 ? -23.335 59.393 -39.724 1.00 35.91 141 SER A O 1
ATOM 1094 N N . ARG A 1 142 ? -24.240 59.456 -41.835 1.00 39.00 142 ARG A N 1
ATOM 1095 C CA . ARG A 1 142 ? -24.518 60.874 -42.168 1.00 39.00 142 ARG A CA 1
ATOM 1096 C C . ARG A 1 142 ? -23.416 61.916 -42.007 1.00 39.00 142 ARG A C 1
ATOM 1098 O O . ARG A 1 142 ? -23.105 62.297 -40.865 1.00 39.00 142 ARG A O 1
#

Organism: Sphenodon punctatus (NCBI:txid8508)

Sequence (142 aa):
SSVSKKLESYLQTVPVTAKIDKVAGIDYSLVRPPVATAQSLKLALKGEFFSLARRTPFPFSAPALAFSPDPNRMLYFGVSSYFFNTAGFVYEAAGALVFNITNDMVRREGRLGGHAPWWLTLEGGLMRVPRSLFRGSMGKSR